Protein AF-A0A9X5HEU8-F1 (afdb_monomer_lite)

Organism: NCBI:txid304899

Foldseek 3Di:
DVVLVVLLVQQLQQPVVSVVLVVCCVVVVDPPCSCVDPVNSVSSVVGHPDDDDPDDPDDPVRCVVVVVD

Structure (mmCIF, N/CA/C/O backbone):
data_AF-A0A9X5HEU8-F1
#
_entry.id   AF-A0A9X5HEU8-F1
#
loop_
_atom_site.group_PDB
_atom_site.id
_atom_site.type_symbol
_atom_site.label_atom_id
_atom_site.label_alt_id
_atom_site.label_comp_id
_atom_site.label_asym_id
_atom_site.label_entity_id
_atom_site.label_seq_id
_atom_site.pdbx_PDB_ins_code
_atom_site.Cartn_x
_atom_site.Cartn_y
_atom_site.Cartn_z
_atom_site.occupancy
_atom_site.B_iso_or_equiv
_atom_site.auth_seq_id
_atom_site.auth_comp_id
_atom_site.auth_asym_id
_atom_site.auth_atom_id
_atom_site.pdbx_PDB_model_num
ATOM 1 N N . THR A 1 1 ? -1.446 -10.191 13.447 1.00 60.00 1 THR A N 1
ATOM 2 C CA . THR A 1 1 ? -1.582 -8.810 12.920 1.00 60.00 1 THR A CA 1
ATOM 3 C C . THR A 1 1 ? -0.599 -8.492 11.797 1.00 60.00 1 THR A C 1
ATOM 5 O O . THR A 1 1 ? -1.022 -7.926 10.797 1.00 60.00 1 THR A O 1
ATOM 8 N N . ALA A 1 2 ? 0.667 -8.929 11.877 1.00 84.62 2 ALA A N 1
ATOM 9 C CA . ALA A 1 2 ? 1.679 -8.687 10.834 1.00 84.62 2 ALA A CA 1
ATOM 10 C C . ALA A 1 2 ? 1.295 -9.185 9.421 1.00 84.62 2 ALA A C 1
ATOM 12 O O . ALA A 1 2 ? 1.583 -8.508 8.442 1.00 84.62 2 ALA A O 1
ATOM 13 N N . ALA A 1 3 ? 0.578 -10.311 9.298 1.00 94.19 3 ALA A N 1
ATOM 14 C CA . ALA A 1 3 ? 0.185 -10.863 7.994 1.00 94.19 3 ALA A CA 1
ATOM 15 C C . ALA A 1 3 ? -0.763 -9.952 7.192 1.00 94.19 3 ALA A C 1
ATOM 17 O O . ALA A 1 3 ? -0.670 -9.886 5.968 1.00 94.19 3 ALA A O 1
ATOM 18 N N . TYR A 1 4 ? -1.672 -9.246 7.874 1.00 95.12 4 TYR A N 1
ATOM 19 C CA . TYR A 1 4 ? -2.563 -8.291 7.219 1.00 95.12 4 TYR A CA 1
ATOM 20 C C . TYR A 1 4 ? -1.774 -7.094 6.687 1.00 95.12 4 TYR A C 1
ATOM 22 O O . TYR A 1 4 ? -1.865 -6.774 5.507 1.00 95.12 4 TYR A O 1
ATOM 30 N N . VAL A 1 5 ? -0.950 -6.492 7.547 1.00 94.75 5 VAL A N 1
ATOM 31 C CA . VAL A 1 5 ? -0.105 -5.349 7.185 1.00 94.75 5 VAL A CA 1
ATOM 32 C C . VAL A 1 5 ? 0.852 -5.720 6.050 1.00 94.75 5 VAL A C 1
ATOM 34 O O . VAL A 1 5 ? 0.985 -4.956 5.102 1.00 94.75 5 VAL A O 1
ATOM 37 N N . GLY A 1 6 ? 1.440 -6.920 6.076 1.00 97.00 6 GLY A N 1
ATOM 38 C CA . GLY A 1 6 ? 2.289 -7.424 4.994 1.00 97.00 6 GLY A CA 1
ATOM 39 C C . GLY A 1 6 ? 1.559 -7.500 3.650 1.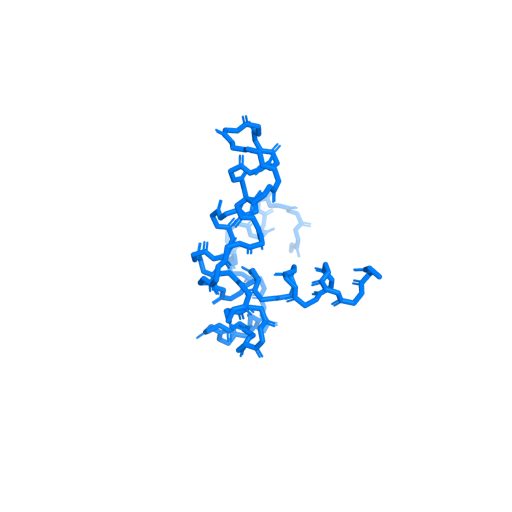00 97.00 6 GLY A C 1
ATOM 40 O O . GLY A 1 6 ? 2.048 -6.958 2.661 1.00 97.00 6 GLY A O 1
ATOM 41 N N . ARG A 1 7 ? 0.356 -8.093 3.612 1.00 96.56 7 ARG A N 1
ATOM 42 C CA . ARG A 1 7 ? -0.468 -8.129 2.387 1.00 96.56 7 ARG A CA 1
ATOM 43 C C . ARG A 1 7 ? -0.879 -6.740 1.921 1.00 96.56 7 ARG A C 1
ATOM 45 O O . ARG A 1 7 ? -0.851 -6.473 0.722 1.00 96.56 7 ARG A O 1
ATOM 52 N N . LEU A 1 8 ? -1.241 -5.862 2.852 1.00 97.38 8 LEU A N 1
ATOM 53 C CA . LEU A 1 8 ? -1.644 -4.493 2.552 1.00 97.38 8 LEU A CA 1
ATOM 54 C C . LEU A 1 8 ? -0.495 -3.705 1.908 1.00 97.38 8 LEU A C 1
ATOM 56 O O . LEU A 1 8 ? -0.682 -3.116 0.845 1.00 97.38 8 LEU A O 1
ATOM 60 N N . MET A 1 9 ? 0.695 -3.741 2.515 1.00 97.44 9 MET A N 1
ATOM 61 C CA . MET A 1 9 ? 1.876 -3.038 2.007 1.00 97.44 9 MET A CA 1
ATOM 62 C C . MET A 1 9 ? 2.356 -3.628 0.683 1.00 97.44 9 MET A C 1
ATOM 64 O O . MET A 1 9 ? 2.685 -2.874 -0.227 1.00 97.44 9 MET A O 1
ATOM 68 N N . HIS A 1 10 ? 2.323 -4.955 0.533 1.00 97.12 10 HIS A N 1
ATOM 69 C CA . HIS A 1 10 ? 2.621 -5.593 -0.745 1.00 97.12 10 HIS A CA 1
ATOM 70 C C . HIS A 1 10 ? 1.627 -5.163 -1.831 1.00 97.12 10 HIS A C 1
ATOM 72 O O . HIS A 1 10 ? 2.036 -4.728 -2.895 1.00 97.12 10 HIS A O 1
ATOM 78 N N . THR A 1 11 ? 0.323 -5.191 -1.549 1.00 97.94 11 THR A N 1
ATOM 79 C CA . THR A 1 11 ? -0.728 -4.740 -2.478 1.00 97.94 11 THR A CA 1
ATOM 80 C C . THR A 1 11 ? -0.528 -3.288 -2.915 1.00 97.94 11 THR A C 1
ATOM 82 O O . THR A 1 11 ? -0.722 -2.960 -4.087 1.00 97.94 11 THR A O 1
ATOM 85 N N . ALA A 1 12 ? -0.127 -2.410 -1.989 1.00 97.31 12 ALA A N 1
ATOM 86 C CA . ALA A 1 12 ? 0.087 -0.992 -2.259 1.00 97.31 12 ALA A CA 1
ATOM 87 C C . ALA A 1 12 ? 1.157 -0.730 -3.334 1.00 97.31 12 ALA A C 1
ATOM 89 O O . ALA A 1 12 ? 1.045 0.268 -4.044 1.00 97.31 12 ALA A O 1
ATOM 90 N N . THR A 1 13 ? 2.134 -1.626 -3.527 1.00 95.56 13 THR A N 1
ATOM 91 C CA . THR A 1 13 ? 3.208 -1.429 -4.523 1.00 95.56 13 THR A CA 1
ATOM 92 C C . THR A 1 13 ? 2.697 -1.416 -5.967 1.00 95.56 13 THR A C 1
ATOM 94 O O . THR A 1 13 ? 3.298 -0.769 -6.820 1.00 95.56 13 THR A O 1
ATOM 97 N N . GLY A 1 14 ? 1.563 -2.072 -6.245 1.00 95.12 14 GLY A N 1
ATOM 98 C CA . GLY A 1 14 ? 0.948 -2.119 -7.578 1.00 95.12 14 GLY A CA 1
ATOM 99 C C . GLY A 1 14 ? -0.527 -1.717 -7.614 1.00 95.12 14 GLY A C 1
ATOM 100 O O . GLY A 1 14 ? -1.172 -1.855 -8.652 1.00 95.12 14 GLY A O 1
ATOM 101 N N . ASN A 1 15 ? -1.097 -1.222 -6.512 1.00 97.06 15 ASN A N 1
ATOM 102 C CA . ASN A 1 15 ? -2.488 -0.772 -6.441 1.00 97.06 15 ASN A CA 1
ATOM 103 C C . ASN A 1 15 ? -2.570 0.664 -5.903 1.00 97.06 15 ASN A C 1
ATOM 105 O O . ASN A 1 15 ? -2.610 0.896 -4.695 1.00 97.06 15 ASN A O 1
ATOM 109 N N . GLY A 1 16 ? -2.658 1.640 -6.814 1.00 94.88 16 GLY A N 1
ATOM 110 C CA . GLY A 1 16 ? -2.655 3.067 -6.467 1.00 94.88 16 GLY A CA 1
ATOM 111 C C . GLY A 1 16 ? -3.799 3.504 -5.543 1.00 94.88 16 GLY A C 1
ATOM 112 O O . GLY A 1 16 ? -3.633 4.439 -4.763 1.00 94.88 16 GLY A O 1
ATOM 113 N N . ARG A 1 17 ? -4.944 2.804 -5.564 1.00 95.88 17 ARG A N 1
ATOM 114 C CA . ARG A 1 17 ? -6.050 3.081 -4.632 1.00 95.88 17 ARG A CA 1
ATOM 115 C C . ARG A 1 17 ? -5.682 2.692 -3.203 1.00 95.88 17 ARG A C 1
ATOM 117 O O . ARG A 1 17 ? -5.993 3.440 -2.285 1.00 95.88 17 ARG A O 1
ATOM 124 N N . VAL A 1 18 ? -5.013 1.553 -3.019 1.00 97.88 18 VAL A N 1
ATOM 125 C CA . VAL A 1 18 ? -4.530 1.109 -1.702 1.00 97.88 18 VAL A CA 1
ATOM 126 C C . VAL A 1 18 ? -3.368 1.979 -1.238 1.00 97.88 18 VAL A C 1
ATOM 128 O O . VAL A 1 18 ? -3.393 2.440 -0.100 1.00 97.88 18 VAL A O 1
ATOM 131 N N . ALA A 1 19 ? -2.419 2.283 -2.129 1.00 97.69 19 ALA A N 1
ATOM 132 C CA . ALA A 1 19 ? -1.314 3.194 -1.839 1.00 97.69 19 ALA A CA 1
ATOM 133 C C . ALA A 1 19 ? -1.822 4.544 -1.319 1.00 97.69 19 ALA A C 1
ATOM 135 O O . ALA A 1 19 ? -1.400 4.976 -0.253 1.00 97.69 19 ALA A O 1
ATOM 136 N N . ARG A 1 20 ? -2.820 5.144 -1.987 1.00 97.69 20 ARG A N 1
ATOM 137 C CA . ARG A 1 20 ? -3.448 6.386 -1.519 1.00 97.69 20 ARG A CA 1
ATOM 138 C C . ARG A 1 20 ? -4.006 6.258 -0.099 1.00 97.69 20 ARG A C 1
ATOM 140 O O . ARG A 1 20 ? -3.771 7.137 0.715 1.00 97.69 20 ARG A O 1
ATOM 147 N N . ARG A 1 21 ? -4.713 5.171 0.226 1.00 97.88 21 ARG A N 1
ATOM 148 C CA . ARG A 1 21 ? -5.282 4.990 1.576 1.00 97.88 21 ARG A CA 1
ATOM 149 C C . ARG A 1 21 ? -4.214 4.826 2.651 1.00 97.88 21 ARG A C 1
ATOM 151 O O . ARG A 1 21 ? -4.412 5.319 3.755 1.00 97.88 21 ARG A O 1
ATOM 158 N N . VAL A 1 22 ? -3.103 4.161 2.336 1.00 97.62 22 VAL A N 1
ATOM 159 C CA . VAL A 1 22 ? -1.935 4.105 3.228 1.00 97.62 22 VAL A CA 1
ATOM 160 C C . VAL A 1 22 ? -1.362 5.506 3.417 1.00 97.62 22 VAL A C 1
ATOM 162 O O . VAL A 1 22 ? -1.181 5.925 4.558 1.00 97.62 22 VAL A O 1
ATOM 165 N N . THR A 1 23 ? -1.163 6.248 2.323 1.00 97.94 23 THR A N 1
ATOM 166 C CA . THR A 1 23 ? -0.656 7.622 2.365 1.00 97.94 23 THR A CA 1
ATOM 167 C C . THR A 1 23 ? -1.534 8.521 3.226 1.00 97.94 23 THR A C 1
ATOM 169 O O . THR A 1 23 ? -0.989 9.144 4.128 1.00 97.94 23 THR A O 1
ATOM 172 N N . ASP A 1 24 ? -2.860 8.513 3.032 1.00 97.62 24 ASP A N 1
ATOM 173 C CA . ASP A 1 24 ? -3.808 9.322 3.814 1.00 97.62 24 ASP A CA 1
ATOM 174 C C . ASP A 1 24 ? -3.655 9.095 5.337 1.00 97.62 24 ASP A C 1
ATOM 176 O O . ASP A 1 24 ? -3.862 10.007 6.133 1.00 97.62 24 ASP A O 1
ATOM 180 N N . VAL A 1 25 ? -3.323 7.869 5.764 1.00 97.50 25 VAL A N 1
ATOM 181 C CA . VAL A 1 25 ? -3.117 7.540 7.186 1.00 97.50 25 VAL A CA 1
ATOM 182 C C . VAL A 1 25 ? -1.740 7.984 7.658 1.00 97.50 25 VAL A C 1
ATOM 184 O O . VAL A 1 25 ? -1.619 8.575 8.729 1.00 97.50 25 VAL A O 1
ATOM 187 N N . THR A 1 26 ? -0.697 7.728 6.867 1.00 96.94 26 THR A N 1
ATOM 188 C CA . THR A 1 26 ? 0.671 8.137 7.220 1.00 96.94 26 THR A CA 1
ATOM 189 C C . THR A 1 26 ? 0.860 9.654 7.199 1.00 96.94 26 THR A C 1
ATOM 191 O O . THR A 1 26 ? 1.694 10.160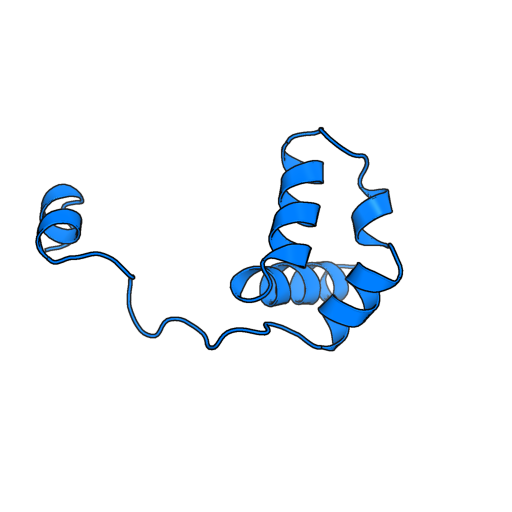 7.941 1.00 96.94 26 THR A O 1
ATOM 194 N N . SER A 1 27 ? 0.072 10.378 6.393 1.00 97.38 27 SER A N 1
ATOM 195 C CA . SER A 1 27 ? 0.027 11.844 6.360 1.00 97.38 27 SER A CA 1
ATOM 196 C C . SER A 1 27 ? -0.944 12.444 7.381 1.00 97.38 27 SER A C 1
ATOM 198 O O . SER A 1 27 ? -1.074 13.663 7.443 1.00 97.38 27 SER A O 1
ATOM 200 N N . LEU A 1 28 ? -1.610 11.610 8.192 1.00 97.94 28 LEU A N 1
ATOM 201 C CA . LEU A 1 28 ? -2.599 12.012 9.199 1.00 97.94 28 LEU A CA 1
ATOM 202 C C . LEU A 1 28 ? -3.842 12.723 8.632 1.00 97.94 28 LEU A C 1
ATOM 204 O O . LEU A 1 28 ? -4.621 13.302 9.386 1.00 97.94 28 LEU A O 1
ATOM 208 N N . GLU A 1 29 ? -4.087 12.635 7.325 1.00 98.19 29 GLU A N 1
ATOM 209 C CA . GLU A 1 29 ? -5.310 13.150 6.701 1.00 98.19 29 GLU A CA 1
ATOM 210 C C . GLU A 1 29 ? -6.549 12.339 7.1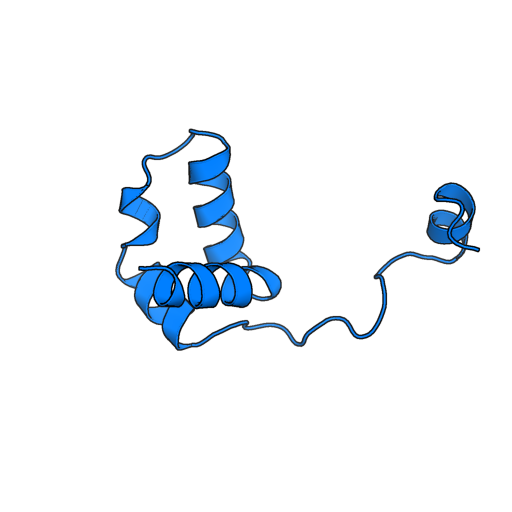03 1.00 98.19 29 GLU A C 1
ATOM 212 O O . GLU A 1 29 ? -7.670 12.857 7.105 1.00 98.19 29 GLU A O 1
ATOM 217 N N . ARG A 1 30 ? -6.374 11.049 7.419 1.00 96.19 30 ARG A N 1
ATOM 218 C CA . ARG A 1 30 ? -7.451 10.147 7.850 1.00 96.19 30 ARG A CA 1
ATOM 219 C C . ARG A 1 30 ? -6.989 9.199 8.954 1.00 96.19 30 ARG A C 1
ATOM 221 O O . ARG A 1 30 ? -5.837 8.786 9.008 1.00 96.19 30 ARG A O 1
ATOM 228 N N . GLY A 1 31 ? -7.925 8.789 9.811 1.00 97.12 31 GLY A N 1
ATOM 229 C CA . GLY A 1 31 ? -7.661 7.782 10.841 1.00 97.12 31 GLY A CA 1
ATOM 230 C C . GLY A 1 31 ? -7.425 6.376 10.259 1.00 97.12 31 GLY A C 1
ATOM 231 O O . GLY A 1 31 ? -7.917 6.068 9.170 1.00 97.12 31 GLY A O 1
ATOM 232 N N . PRO A 1 32 ? -6.756 5.472 11.001 1.00 94.75 32 PRO A N 1
ATOM 233 C CA . PRO A 1 32 ? -6.352 4.148 10.509 1.00 94.75 32 PRO A CA 1
ATOM 234 C C . PRO A 1 32 ? -7.524 3.231 10.123 1.00 94.75 32 PRO A C 1
ATOM 236 O O . PRO A 1 32 ? -7.341 2.288 9.354 1.00 94.75 32 PRO A O 1
ATOM 239 N N . GLY A 1 33 ? -8.745 3.519 10.592 1.00 97.06 33 GLY A N 1
ATOM 240 C CA . GLY A 1 33 ? -9.950 2.751 10.262 1.00 97.06 33 GLY A CA 1
ATOM 241 C C . GLY A 1 33 ? -10.257 2.674 8.761 1.00 97.06 33 GLY A C 1
ATOM 242 O O . GLY A 1 33 ? -10.843 1.691 8.312 1.00 97.06 33 GLY A O 1
ATOM 243 N N . VAL A 1 34 ? -9.796 3.639 7.951 1.00 97.19 34 VAL A N 1
ATOM 244 C CA . VAL A 1 34 ? -9.980 3.592 6.486 1.00 97.19 34 VAL A CA 1
ATOM 245 C C . VAL A 1 34 ? -9.265 2.410 5.833 1.00 97.19 34 VAL A C 1
ATOM 247 O O . VAL A 1 34 ? -9.715 1.926 4.791 1.00 97.19 34 VAL A O 1
ATOM 250 N N . LEU A 1 35 ? -8.200 1.901 6.463 1.00 97.31 35 LEU A N 1
ATOM 251 C CA . LEU A 1 35 ? -7.487 0.713 6.002 1.00 97.31 35 LEU A CA 1
ATOM 252 C C . LEU A 1 35 ? -8.303 -0.560 6.220 1.00 97.31 35 LEU A C 1
ATOM 254 O O . LEU A 1 35 ? -8.016 -1.557 5.584 1.00 97.31 35 LEU A O 1
ATOM 258 N N . LEU A 1 36 ? -9.325 -0.544 7.075 1.00 97.38 36 LEU A N 1
ATOM 259 C CA . LEU A 1 36 ? -10.218 -1.683 7.307 1.00 97.38 36 LEU A CA 1
ATOM 260 C C . LEU A 1 36 ? -11.529 -1.567 6.518 1.00 97.38 36 LEU A C 1
ATOM 262 O O . LEU A 1 36 ? -12.452 -2.351 6.724 1.00 97.38 36 LEU A O 1
ATOM 266 N N . SER A 1 37 ? -11.632 -0.589 5.611 1.00 97.19 37 SER A N 1
ATOM 267 C CA . SER A 1 37 ? -12.821 -0.434 4.774 1.00 97.19 37 SER A CA 1
ATOM 268 C C . SER A 1 37 ? -12.983 -1.625 3.816 1.00 97.19 37 SER A C 1
ATOM 270 O O . SER A 1 37 ? -11.979 -2.151 3.321 1.00 97.19 37 SER A O 1
ATOM 272 N N . PRO A 1 38 ? -14.223 -2.037 3.485 1.00 98.06 38 PRO A N 1
ATOM 273 C CA . PRO A 1 38 ? -14.456 -3.196 2.622 1.00 98.06 38 PRO A CA 1
ATOM 274 C C . PRO A 1 38 ? -13.675 -3.170 1.294 1.00 98.06 38 PRO A C 1
ATOM 276 O O . PRO A 1 38 ? -13.070 -4.188 0.954 1.00 98.06 38 PRO A O 1
ATOM 279 N N . PRO A 1 39 ? -13.568 -2.033 0.570 1.00 96.31 39 PRO A N 1
ATOM 280 C CA . PRO A 1 39 ? -12.776 -1.985 -0.659 1.00 96.31 39 PRO A CA 1
ATOM 281 C C . PRO A 1 39 ? -11.280 -2.251 -0.439 1.00 96.31 39 PRO A C 1
ATOM 283 O O . PRO A 1 39 ? -10.637 -2.855 -1.295 1.00 96.31 39 PRO A O 1
A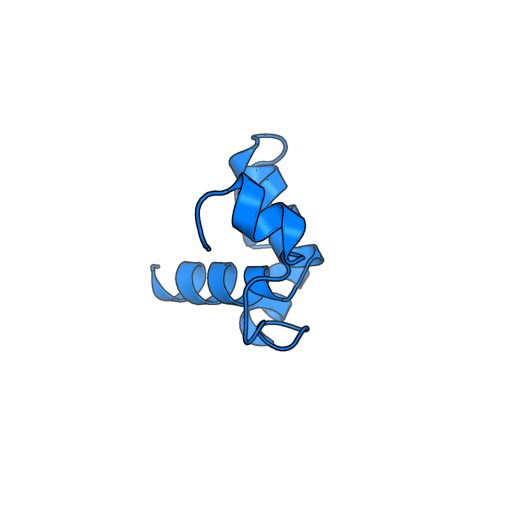TOM 286 N N . VAL A 1 40 ? -10.717 -1.812 0.693 1.00 97.69 40 VAL A N 1
ATOM 287 C CA . VAL A 1 40 ? -9.297 -2.028 1.018 1.00 97.69 40 VAL A CA 1
ATOM 288 C C . VAL A 1 40 ? -9.048 -3.479 1.416 1.00 97.69 40 VAL A C 1
ATOM 290 O O . VAL A 1 40 ? -8.064 -4.063 0.970 1.00 97.69 40 VAL A O 1
ATOM 293 N N . LEU A 1 41 ? -9.963 -4.089 2.174 1.00 97.62 41 LEU A N 1
ATOM 294 C CA . LEU A 1 41 ? -9.870 -5.505 2.539 1.00 97.62 41 LEU A CA 1
ATOM 295 C C . LEU A 1 41 ? -9.906 -6.412 1.304 1.00 97.62 41 LEU A C 1
ATOM 297 O O . LEU A 1 41 ? -9.056 -7.290 1.167 1.00 97.62 41 LEU A O 1
ATOM 301 N N . VAL A 1 42 ? -10.835 -6.162 0.374 1.00 98.06 42 VAL A N 1
ATOM 302 C CA . VAL A 1 42 ? -10.909 -6.907 -0.895 1.00 98.06 42 VAL A CA 1
ATOM 303 C C . VAL A 1 42 ? -9.634 -6.707 -1.714 1.00 98.06 42 VAL A C 1
ATOM 305 O O . VAL A 1 42 ? -9.070 -7.674 -2.220 1.00 98.06 42 VAL A O 1
ATOM 308 N N . ALA A 1 43 ? -9.130 -5.473 -1.806 1.00 97.38 43 ALA A N 1
ATOM 309 C CA . ALA A 1 43 ? -7.894 -5.199 -2.530 1.00 97.38 43 ALA A CA 1
ATOM 310 C C . ALA A 1 43 ? -6.679 -5.914 -1.911 1.00 97.38 43 ALA A C 1
ATOM 312 O O . ALA A 1 43 ? -5.865 -6.460 -2.649 1.00 97.38 43 ALA A O 1
ATOM 313 N N . ALA A 1 44 ? -6.575 -5.967 -0.580 1.00 96.94 44 ALA A N 1
ATOM 314 C CA . ALA A 1 44 ? -5.493 -6.664 0.118 1.00 96.94 44 ALA A CA 1
ATOM 315 C C . ALA A 1 44 ? -5.518 -8.190 -0.089 1.00 96.94 44 ALA A C 1
ATOM 317 O O . ALA A 1 44 ? -4.484 -8.843 0.055 1.00 96.94 44 ALA A O 1
ATOM 318 N N . LEU A 1 45 ? -6.684 -8.763 -0.406 1.00 97.25 45 LEU A N 1
ATOM 319 C CA . LEU A 1 45 ? -6.814 -10.166 -0.812 1.00 97.25 45 LEU A CA 1
ATOM 320 C C . LEU A 1 45 ? -6.462 -10.372 -2.291 1.00 97.25 45 LEU A C 1
ATOM 322 O O . LEU A 1 45 ? -5.869 -11.390 -2.628 1.00 97.25 45 LEU A O 1
ATOM 326 N N . ALA A 1 46 ? -6.805 -9.413 -3.155 1.00 96.69 46 ALA A N 1
ATOM 327 C CA . ALA A 1 46 ? -6.522 -9.477 -4.589 1.00 96.69 46 ALA A CA 1
ATOM 328 C C . ALA A 1 46 ? -5.036 -9.256 -4.933 1.00 96.69 46 ALA A C 1
ATOM 330 O O . ALA A 1 46 ? -4.562 -9.772 -5.942 1.00 96.69 46 ALA A O 1
ATOM 331 N N . GLY A 1 47 ? -4.301 -8.506 -4.107 1.00 96.00 47 GLY A N 1
ATOM 332 C CA . GLY A 1 47 ? -2.891 -8.201 -4.339 1.00 96.00 47 GLY A CA 1
ATOM 333 C C . GLY A 1 47 ? -2.649 -7.026 -5.304 1.00 96.00 47 GLY A C 1
ATOM 334 O O . GLY A 1 47 ? -3.571 -6.268 -5.637 1.00 96.00 47 GLY A O 1
ATOM 335 N N . PRO A 1 48 ? -1.387 -6.815 -5.725 1.00 96.81 48 PRO A N 1
ATOM 336 C CA . PRO A 1 48 ? -1.009 -5.746 -6.650 1.00 96.81 48 PRO A CA 1
ATOM 337 C C . PRO A 1 48 ? -1.713 -5.894 -8.007 1.00 96.81 48 PRO A C 1
ATOM 339 O O . PRO A 1 48 ? -1.753 -6.978 -8.576 1.00 96.81 48 PRO A O 1
ATOM 342 N N . LEU A 1 49 ? -2.240 -4.794 -8.559 1.00 95.06 49 LEU A N 1
ATOM 343 C CA . LEU A 1 49 ? -2.924 -4.798 -9.865 1.00 95.06 49 LEU A CA 1
ATOM 344 C C . LEU A 1 49 ? -1.992 -4.485 -11.042 1.00 95.06 49 LEU A C 1
ATOM 346 O O . LEU A 1 49 ? -2.394 -4.586 -12.198 1.00 95.06 49 LEU A O 1
ATOM 350 N N . LYS A 1 50 ? -0.766 -4.056 -10.747 1.00 93.38 50 LYS A N 1
ATOM 351 C CA . LYS A 1 50 ? 0.285 -3.793 -11.726 1.00 93.38 50 LYS A CA 1
ATOM 352 C C . LYS A 1 50 ? 1.412 -4.804 -11.532 1.00 93.38 50 LYS A C 1
ATOM 354 O O . LYS A 1 50 ? 1.700 -5.144 -10.381 1.00 93.38 50 LYS A O 1
ATOM 359 N N . PRO A 1 51 ? 2.053 -5.260 -12.623 1.00 91.44 51 PRO A N 1
ATOM 360 C CA . PRO A 1 51 ? 3.237 -6.099 -12.518 1.00 91.44 51 PRO A CA 1
ATOM 361 C C . PRO A 1 51 ? 4.338 -5.365 -11.745 1.00 91.44 51 PRO A C 1
ATOM 363 O O . PRO A 1 51 ? 4.430 -4.134 -11.790 1.00 91.44 51 PRO A O 1
ATOM 366 N N . ALA A 1 52 ? 5.163 -6.129 -11.031 1.00 89.81 52 ALA A N 1
ATOM 367 C CA . ALA A 1 52 ? 6.322 -5.582 -10.344 1.00 89.81 52 ALA A CA 1
ATOM 368 C C . ALA A 1 52 ? 7.309 -4.998 -11.364 1.00 89.81 52 ALA A C 1
ATOM 370 O O . ALA A 1 52 ? 7.516 -5.566 -12.437 1.00 89.81 52 ALA A O 1
ATOM 371 N N . LEU A 1 53 ? 7.922 -3.869 -11.015 1.00 88.62 53 LEU A N 1
ATOM 372 C CA . LEU A 1 53 ? 9.020 -3.320 -11.799 1.00 88.62 53 LEU A CA 1
ATOM 373 C C . LEU A 1 53 ? 10.213 -4.275 -11.706 1.00 88.62 53 LEU A C 1
ATOM 375 O O . LEU A 1 53 ? 10.596 -4.676 -10.608 1.00 88.62 53 LEU A O 1
ATOM 379 N N . THR A 1 54 ? 10.782 -4.640 -12.853 1.00 89.81 54 THR A N 1
ATOM 380 C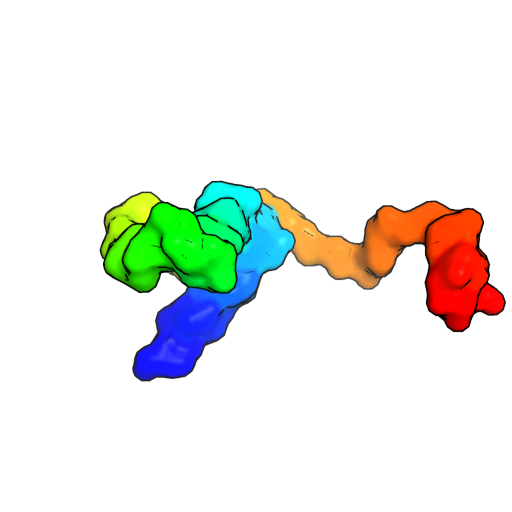 CA . THR A 1 54 ? 11.997 -5.467 -12.918 1.00 89.81 54 THR A CA 1
ATOM 381 C C . THR A 1 54 ? 13.251 -4.648 -12.643 1.00 89.81 54 THR A C 1
ATOM 383 O O . THR A 1 54 ? 14.227 -5.182 -12.134 1.00 89.81 54 THR A O 1
ATOM 386 N N . ASP A 1 55 ? 13.191 -3.346 -12.927 1.00 86.31 55 ASP A N 1
ATOM 387 C CA . ASP A 1 55 ? 14.287 -2.400 -12.780 1.00 86.31 55 ASP A CA 1
ATOM 388 C C . ASP A 1 55 ? 13.782 -1.047 -12.264 1.00 86.31 55 ASP A C 1
ATOM 390 O O . ASP A 1 55 ? 12.601 -0.716 -12.434 1.00 86.31 55 ASP A O 1
ATOM 394 N N . PRO A 1 56 ? 14.664 -0.223 -11.665 1.00 84.06 56 PRO A N 1
ATOM 395 C CA . PRO A 1 56 ? 14.335 1.152 -11.322 1.00 84.06 56 PRO A CA 1
ATOM 396 C C . PRO A 1 56 ? 13.793 1.897 -12.550 1.00 84.06 56 PRO A C 1
ATOM 398 O O . PRO A 1 56 ? 14.427 1.855 -13.607 1.00 84.06 56 PRO A O 1
ATOM 401 N N . PRO A 1 57 ? 12.673 2.630 -12.441 1.00 88.06 57 PRO A N 1
ATOM 402 C CA . PRO A 1 57 ? 12.097 3.382 -13.552 1.00 88.06 57 PRO A CA 1
ATOM 403 C C . PRO A 1 57 ? 12.835 4.715 -13.760 1.00 88.06 57 PRO A C 1
ATOM 405 O O . PRO A 1 57 ? 12.214 5.735 -14.030 1.00 88.06 57 PRO A O 1
ATOM 408 N N . LEU A 1 58 ? 14.156 4.709 -13.573 1.00 90.81 58 LEU A N 1
ATOM 409 C CA . LEU A 1 58 ? 15.023 5.865 -13.747 1.00 90.81 58 LEU A CA 1
ATOM 410 C C . LEU A 1 58 ? 15.642 5.823 -15.141 1.00 90.81 58 LEU A C 1
ATOM 412 O O . LEU A 1 58 ? 16.187 4.790 -15.562 1.00 90.81 58 LEU A O 1
ATOM 416 N N . THR A 1 59 ? 15.603 6.963 -15.819 1.00 91.00 59 THR A N 1
ATOM 417 C CA . THR A 1 59 ? 16.375 7.227 -17.035 1.00 91.00 59 THR A CA 1
ATOM 418 C C . THR A 1 59 ? 17.878 7.177 -16.745 1.00 91.00 59 THR A C 1
ATOM 420 O O . THR A 1 59 ? 18.313 7.235 -15.594 1.00 91.00 59 THR A O 1
ATOM 423 N N . ALA A 1 60 ? 18.700 7.066 -17.792 1.00 91.81 60 ALA A N 1
ATOM 424 C CA . ALA A 1 60 ? 20.155 7.057 -17.636 1.00 91.81 6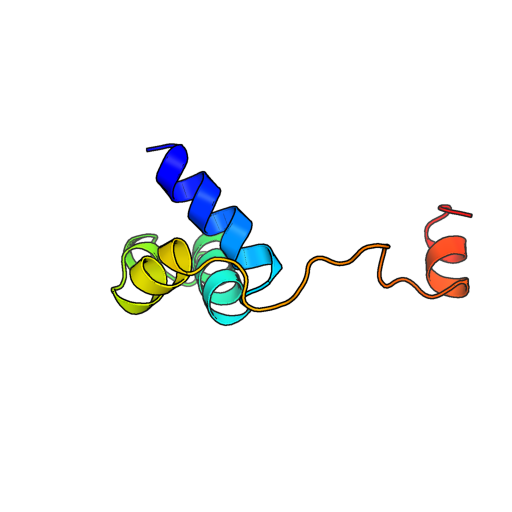0 ALA A CA 1
ATOM 425 C C . ALA A 1 60 ? 20.671 8.330 -16.934 1.00 91.81 60 ALA A C 1
ATOM 427 O O . ALA A 1 60 ? 21.504 8.242 -16.035 1.00 91.81 60 ALA A O 1
ATOM 428 N N . GLU A 1 61 ? 20.119 9.495 -17.280 1.00 93.50 61 GLU A N 1
ATOM 429 C CA . GLU A 1 61 ? 20.496 10.769 -16.658 1.00 93.50 61 GLU A CA 1
ATOM 430 C C . GLU A 1 61 ? 20.090 10.840 -15.180 1.00 93.50 61 GLU A C 1
ATOM 432 O O . GLU A 1 61 ? 20.873 11.295 -14.350 1.00 93.50 61 GLU A O 1
ATOM 437 N N . GLU A 1 62 ? 18.911 10.329 -14.811 1.00 94.00 62 GLU A N 1
ATOM 438 C CA . GLU A 1 62 ? 18.483 10.269 -13.405 1.00 94.00 62 GLU A CA 1
ATOM 439 C C . GLU A 1 62 ? 19.351 9.312 -12.578 1.00 94.00 62 GLU A C 1
ATOM 441 O O . GLU A 1 62 ? 19.662 9.607 -11.424 1.00 94.00 62 GLU A O 1
ATOM 446 N N . ARG A 1 63 ? 19.796 8.190 -13.161 1.00 91.75 63 ARG A N 1
ATOM 447 C CA . ARG A 1 63 ? 20.730 7.264 -12.494 1.00 91.75 63 ARG A CA 1
ATOM 448 C C . ARG A 1 63 ? 22.088 7.911 -12.254 1.00 91.75 63 ARG A C 1
ATOM 450 O O . ARG A 1 63 ? 22.614 7.801 -11.147 1.00 91.75 63 ARG A O 1
ATOM 457 N N . LYS A 1 64 ? 22.602 8.636 -13.249 1.00 94.12 64 LYS A N 1
ATOM 458 C CA . LYS A 1 64 ? 23.840 9.412 -13.137 1.00 94.12 64 LYS A CA 1
ATOM 459 C C . LYS A 1 64 ? 23.720 10.503 -12.072 1.00 94.12 64 LYS A C 1
ATOM 461 O O . LYS A 1 64 ? 24.602 10.631 -11.229 1.00 94.12 64 LYS A O 1
ATOM 466 N N . ALA A 1 65 ? 22.616 11.253 -12.060 1.00 94.25 65 ALA A N 1
ATOM 467 C CA . ALA A 1 65 ? 22.366 12.297 -11.064 1.00 94.25 65 ALA A CA 1
ATOM 468 C C . ALA A 1 65 ? 22.260 11.741 -9.632 1.00 94.25 65 ALA A C 1
ATOM 470 O O . ALA A 1 65 ? 22.686 12.396 -8.683 1.00 94.25 65 ALA A O 1
ATOM 471 N N . ALA A 1 66 ? 21.728 10.526 -9.477 1.00 90.31 66 ALA A N 1
ATOM 472 C CA . ALA A 1 66 ? 21.633 9.828 -8.196 1.00 90.31 66 ALA A CA 1
ATOM 473 C C . ALA A 1 66 ? 22.931 9.106 -7.771 1.00 90.31 66 ALA A C 1
ATOM 475 O O . ALA A 1 66 ? 22.964 8.530 -6.684 1.00 90.31 66 ALA A O 1
ATOM 476 N N . GLY A 1 67 ? 23.982 9.102 -8.602 1.00 91.56 67 GLY A N 1
ATOM 477 C CA . GLY A 1 67 ? 25.234 8.384 -8.331 1.00 91.56 67 GLY A CA 1
ATOM 478 C C . GLY A 1 67 ? 25.104 6.856 -8.372 1.00 91.56 67 GLY A C 1
ATOM 479 O O . GLY A 1 67 ? 25.876 6.155 -7.723 1.00 91.56 67 GLY A O 1
ATOM 480 N N . LEU A 1 68 ? 24.105 6.336 -9.095 1.00 84.38 68 LEU A N 1
ATOM 481 C CA . LEU A 1 68 ? 23.818 4.898 -9.224 1.00 84.38 68 LEU A CA 1
ATOM 482 C C . LEU A 1 68 ? 24.500 4.249 -10.445 1.00 84.38 68 LEU A C 1
ATOM 484 O O . LEU A 1 68 ? 24.358 3.044 -10.656 1.00 84.38 68 LEU A O 1
ATOM 488 N N . THR A 1 69 ? 25.203 5.050 -11.246 1.00 76.38 69 THR A N 1
ATOM 489 C CA . THR A 1 69 ? 25.991 4.702 -12.442 1.00 76.38 69 THR A CA 1
ATOM 490 C C . THR A 1 69 ? 27.125 5.701 -12.581 1.00 76.38 69 THR A C 1
ATOM 492 O O . THR A 1 69 ? 28.256 5.271 -12.880 1.00 76.38 69 THR A O 1
#

Radius of gyration: 15.07 Å; chains: 1; bounding box: 40×24×31 Å

pLDDT: mean 94.11, std 5.9, range [60.0, 98.19]

Sequence (69 aa):
TAAYVGRLMHTATGNGRVARRVTDVTSLERGPGVLLSPPVLVAALAGPLKPALTDPPLTAEERKAAGLT

Secondary structure (DSSP, 8-state):
-HHHHHHHHHHHTT-HHHHHHHHHHHTTSS-GGGGGSHHHHHHHHH--SSPPPSS----HHHHHHTT--